Protein AF-A0A914X0W1-F1 (afdb_monomer_lite)

Sequence (174 aa):
MASFIEMELPDVQAGFRKGRGTRDQIANLRWIMEKTREFQKDAYMYFIDYNKAFDCIEHDKLWKLMSALEEDVRTDELAIDIVVLIVLFSSDRPNVPLEIDGATITKHSEFYSNLLLRYLQSVHGCEAERKFSSVTGALGLLRQVSQSSVTLFMGTVNPAEAEELPREFFKTAE

pLDDT: mean 76.34, std 12.02, range [43.88, 96.0]

Organism: NCBI:txid2011161

Structure (mmCIF, N/CA/C/O backbone):
data_AF-A0A914X0W1-F1
#
_entry.id   AF-A0A914X0W1-F1
#
loop_
_atom_site.group_PDB
_atom_site.id
_atom_site.type_symbol
_atom_site.label_atom_id
_atom_site.label_alt_id
_atom_site.label_comp_id
_atom_site.label_asym_id
_atom_site.label_entity_id
_atom_site.label_seq_id
_atom_site.pdbx_PDB_ins_code
_atom_site.Cartn_x
_atom_site.Cartn_y
_atom_site.Cartn_z
_atom_site.occupancy
_atom_site.B_iso_or_equiv
_atom_site.auth_seq_id
_atom_site.auth_comp_id
_atom_site.auth_asym_id
_atom_site.auth_atom_id
_atom_site.pdbx_PDB_model_num
ATOM 1 N N . MET A 1 1 ? -24.296 -1.508 -15.503 1.00 43.88 1 MET A N 1
ATOM 2 C CA . MET A 1 1 ? -23.444 -0.869 -14.482 1.00 43.88 1 MET A CA 1
ATOM 3 C C . MET A 1 1 ? -22.044 -1.409 -14.677 1.00 43.88 1 MET A C 1
ATOM 5 O O . MET A 1 1 ? -21.919 -2.623 -14.793 1.00 43.88 1 MET A O 1
ATOM 9 N N . ALA A 1 2 ? -21.044 -0.540 -14.816 1.00 55.16 2 ALA A N 1
ATOM 10 C CA . ALA A 1 2 ? -19.648 -0.969 -14.839 1.00 55.16 2 ALA A CA 1
ATOM 11 C C . ALA A 1 2 ? -19.317 -1.598 -13.476 1.00 55.16 2 ALA A C 1
ATOM 13 O O . ALA A 1 2 ? -19.747 -1.082 -12.444 1.00 55.16 2 ALA A O 1
ATOM 14 N N . SER A 1 3 ? -18.638 -2.744 -13.463 1.00 65.38 3 SER A N 1
ATOM 15 C CA . SER A 1 3 ? -18.145 -3.332 -12.214 1.00 65.38 3 SER A CA 1
ATOM 16 C C . SER A 1 3 ? -17.094 -2.412 -11.592 1.00 65.38 3 SER A C 1
ATOM 18 O O . SER A 1 3 ? -16.380 -1.752 -12.338 1.00 65.38 3 SER A O 1
ATOM 20 N N . PHE A 1 4 ? -16.937 -2.431 -10.265 1.00 65.19 4 PHE A N 1
ATOM 21 C CA . PHE A 1 4 ? -15.867 -1.717 -9.546 1.00 65.19 4 PHE A CA 1
ATOM 22 C C . PHE A 1 4 ? -14.493 -1.852 -10.232 1.00 65.19 4 PHE A C 1
ATOM 24 O O . PHE A 1 4 ? -13.811 -0.867 -10.478 1.00 65.19 4 PHE A O 1
ATOM 31 N N . ILE A 1 5 ? -14.174 -3.064 -10.696 1.00 56.12 5 ILE A N 1
ATOM 32 C CA . ILE A 1 5 ? -12.944 -3.382 -11.436 1.00 56.12 5 ILE A CA 1
ATOM 33 C C . ILE A 1 5 ? -12.765 -2.529 -12.710 1.00 56.12 5 ILE A C 1
ATOM 35 O O . ILE A 1 5 ? -11.647 -2.166 -13.046 1.00 56.12 5 ILE A O 1
ATOM 39 N N . GLU A 1 6 ? -13.833 -2.175 -13.432 1.00 66.94 6 GLU A N 1
ATOM 40 C CA . GLU A 1 6 ? -13.711 -1.343 -14.641 1.00 66.94 6 GLU A CA 1
ATOM 41 C C . GLU A 1 6 ? -13.461 0.140 -14.333 1.00 66.94 6 GLU A C 1
ATOM 43 O O . GLU A 1 6 ? -12.932 0.831 -15.202 1.00 66.94 6 GLU A O 1
ATOM 48 N N . MET A 1 7 ? -13.815 0.617 -13.133 1.00 72.88 7 MET A N 1
ATOM 49 C CA . MET A 1 7 ? -13.546 1.997 -12.704 1.00 72.88 7 MET A CA 1
ATOM 50 C C . MET A 1 7 ? -12.082 2.183 -12.290 1.00 72.88 7 MET A C 1
ATOM 52 O O . MET A 1 7 ? -11.491 3.206 -12.616 1.00 72.88 7 MET A O 1
ATOM 56 N N . GLU A 1 8 ? -11.493 1.167 -11.655 1.00 71.19 8 GLU A N 1
ATOM 57 C CA . GLU A 1 8 ? -10.110 1.205 -11.157 1.00 71.19 8 GLU A CA 1
ATOM 58 C C . GLU A 1 8 ? -9.055 0.875 -12.227 1.00 71.19 8 GLU A C 1
ATOM 60 O O . GLU A 1 8 ? -7.898 1.282 -12.128 1.00 71.19 8 GLU A O 1
ATOM 65 N N . LEU A 1 9 ? -9.414 0.122 -13.274 1.00 68.81 9 LEU A N 1
ATOM 66 C CA . LEU A 1 9 ? -8.463 -0.239 -14.329 1.00 68.81 9 LEU A CA 1
ATOM 67 C C . LEU A 1 9 ? -8.090 0.993 -15.170 1.00 68.81 9 LEU A C 1
ATOM 69 O O . LEU A 1 9 ? -8.991 1.600 -15.741 1.00 68.81 9 LEU A O 1
ATOM 73 N N . PRO A 1 10 ? -6.801 1.318 -15.380 1.00 72.56 10 PRO A N 1
ATOM 74 C CA . PRO A 1 10 ? -6.396 2.412 -16.262 1.00 72.56 10 PRO A CA 1
ATOM 75 C C . PRO A 1 10 ? -6.875 2.218 -17.708 1.00 72.56 10 PRO A C 1
ATOM 77 O O . PRO A 1 10 ? -6.913 1.097 -18.221 1.00 72.56 10 PRO A O 1
ATOM 80 N N . ASP A 1 11 ? -7.170 3.310 -18.420 1.00 74.75 11 ASP A N 1
ATOM 81 C CA . ASP A 1 11 ? -7.662 3.250 -19.809 1.00 74.75 11 ASP A CA 1
ATOM 82 C C . ASP A 1 11 ? -6.699 2.549 -20.779 1.00 74.75 11 ASP A C 1
ATOM 84 O O . ASP A 1 11 ? -7.131 1.965 -21.778 1.00 74.75 11 ASP A O 1
ATOM 88 N N . VAL A 1 12 ? -5.403 2.568 -20.466 1.00 75.25 12 VAL A N 1
ATOM 89 C CA . VAL A 1 12 ? -4.338 1.916 -21.240 1.00 75.25 12 VAL A CA 1
ATOM 90 C C . VAL A 1 12 ? -4.360 0.381 -21.134 1.00 75.25 12 VAL A C 1
ATOM 92 O O . VAL A 1 12 ? -3.771 -0.306 -21.974 1.00 75.25 12 VAL A O 1
ATOM 95 N N . GLN A 1 13 ? -5.073 -0.183 -20.153 1.00 74.00 13 GLN A N 1
ATOM 96 C CA . GLN A 1 13 ? -5.123 -1.621 -19.890 1.00 74.00 13 GLN A CA 1
ATOM 97 C C . GLN A 1 13 ? -6.190 -2.310 -20.750 1.00 74.00 13 GLN A C 1
ATOM 99 O O . GLN A 1 13 ? -7.370 -2.383 -20.405 1.00 74.00 13 GLN A O 1
ATOM 104 N N . ALA A 1 14 ? -5.773 -2.840 -21.902 1.00 73.06 14 ALA A N 1
ATOM 105 C CA . ALA A 1 14 ? -6.693 -3.448 -22.863 1.00 73.06 14 ALA A CA 1
ATOM 106 C C . ALA A 1 1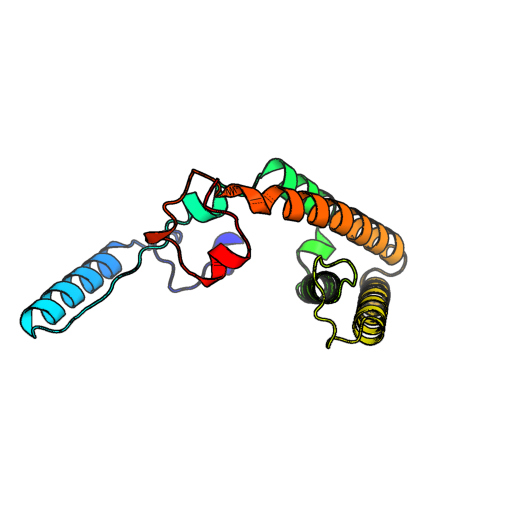4 ? -7.078 -4.900 -22.528 1.00 73.06 14 ALA A C 1
ATOM 108 O O . ALA A 1 14 ? -8.173 -5.319 -22.877 1.00 73.06 14 ALA A O 1
ATOM 109 N N . GLY A 1 15 ? -6.210 -5.667 -21.857 1.00 72.75 15 GLY A N 1
ATOM 110 C CA . GLY A 1 15 ? -6.407 -7.110 -21.641 1.00 72.75 15 GLY A CA 1
ATOM 111 C C . GLY A 1 15 ? -7.457 -7.493 -20.591 1.00 72.75 15 GLY A C 1
ATOM 112 O O . GLY A 1 15 ? -7.923 -8.627 -20.590 1.00 72.75 15 GLY A O 1
ATOM 113 N N . PHE A 1 16 ? -7.847 -6.558 -19.722 1.00 70.12 16 PHE A N 1
ATOM 114 C CA . PHE A 1 16 ? -8.755 -6.806 -18.592 1.00 70.12 16 PHE A CA 1
ATOM 115 C C . PHE A 1 16 ? -10.084 -6.046 -18.698 1.00 70.12 16 PHE A C 1
ATOM 117 O O . PHE A 1 16 ? -10.901 -6.099 -17.784 1.00 70.12 16 PHE A O 1
ATOM 124 N N . ARG A 1 17 ? -10.318 -5.342 -19.813 1.00 71.88 17 ARG A N 1
ATOM 125 C CA . ARG A 1 17 ? -11.554 -4.591 -20.067 1.00 71.88 17 ARG A CA 1
ATOM 126 C C . ARG A 1 17 ? -12.408 -5.301 -21.105 1.00 71.88 17 ARG A C 1
ATOM 128 O O . ARG A 1 17 ? -11.909 -5.744 -22.142 1.00 71.88 17 ARG A O 1
ATOM 135 N N . LYS A 1 18 ? -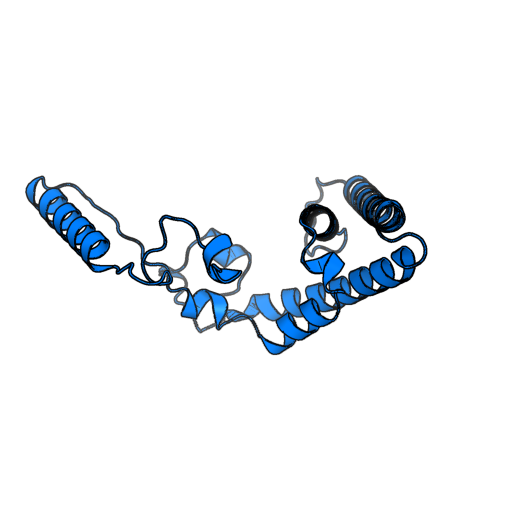13.715 -5.388 -20.856 1.00 73.94 18 LYS A N 1
ATOM 136 C CA . LYS A 1 18 ? -14.621 -6.113 -21.751 1.00 73.94 18 LYS A CA 1
ATOM 137 C C . LYS A 1 18 ? -14.641 -5.456 -23.135 1.00 73.94 18 LYS A C 1
ATOM 139 O O . LYS A 1 18 ? -14.838 -4.253 -23.267 1.00 73.94 18 LYS A O 1
ATOM 144 N N . GLY A 1 19 ? -14.443 -6.259 -24.181 1.00 79.56 19 GLY A N 1
ATOM 145 C CA . GLY A 1 19 ? -14.439 -5.779 -25.568 1.00 79.56 19 GLY A CA 1
ATOM 146 C C . GLY A 1 19 ? -13.162 -5.048 -25.997 1.00 79.56 19 GLY A C 1
ATOM 147 O O . GLY A 1 19 ? -13.093 -4.600 -27.139 1.00 79.56 19 GLY A O 1
ATOM 148 N N . ARG A 1 20 ? -12.144 -4.955 -25.130 1.00 75.31 20 ARG A N 1
ATOM 149 C CA . ARG A 1 20 ? -10.791 -4.527 -25.502 1.00 75.31 20 ARG A CA 1
ATOM 150 C C . ARG A 1 20 ? -9.881 -5.752 -25.579 1.00 75.31 20 ARG A C 1
ATOM 152 O O . ARG A 1 20 ? -10.056 -6.723 -24.851 1.00 75.31 20 ARG A O 1
ATOM 159 N N . GLY A 1 21 ? -8.948 -5.734 -26.522 1.00 80.69 21 GLY A N 1
ATOM 160 C CA . GLY A 1 21 ? -7.984 -6.810 -26.726 1.00 80.69 21 GLY A CA 1
ATOM 161 C C . GLY A 1 21 ? -6.594 -6.243 -26.966 1.00 80.69 21 GLY A C 1
ATOM 162 O O . GLY A 1 21 ? -6.434 -5.073 -27.299 1.00 80.69 21 GLY A O 1
ATOM 163 N N . THR A 1 22 ? -5.573 -7.078 -26.825 1.00 84.31 22 THR A N 1
ATOM 164 C CA . THR A 1 22 ? -4.165 -6.664 -26.940 1.00 84.31 22 THR A CA 1
ATOM 165 C C . THR A 1 22 ? -3.628 -6.718 -28.373 1.00 84.31 22 THR A C 1
ATOM 167 O O . THR A 1 22 ? -2.459 -6.422 -28.599 1.00 84.31 22 THR A O 1
ATOM 170 N N . ARG A 1 23 ? -4.458 -7.078 -29.366 1.00 87.75 23 ARG A N 1
ATOM 171 C CA . ARG A 1 23 ? -4.027 -7.281 -30.765 1.00 87.75 23 ARG A CA 1
ATOM 172 C C . ARG A 1 23 ? -3.373 -6.035 -31.358 1.00 87.75 23 ARG A C 1
ATOM 174 O O . ARG A 1 23 ? -2.300 -6.153 -31.940 1.00 87.75 23 ARG A O 1
ATOM 181 N N . ASP A 1 24 ? -3.970 -4.865 -31.152 1.00 85.06 24 ASP A N 1
ATOM 182 C CA . ASP A 1 24 ? -3.443 -3.605 -31.687 1.00 85.06 24 ASP A CA 1
ATOM 183 C C . ASP A 1 24 ? -2.156 -3.183 -30.972 1.00 85.06 24 ASP A C 1
ATOM 185 O O . ASP A 1 24 ? -1.200 -2.741 -31.601 1.00 85.06 24 ASP A O 1
ATOM 189 N N . GLN A 1 25 ? -2.086 -3.399 -29.656 1.00 85.81 25 GLN A N 1
ATOM 190 C CA . GLN A 1 25 ? -0.883 -3.136 -28.863 1.00 85.81 25 GLN A CA 1
ATOM 191 C C . GLN A 1 25 ? 0.280 -4.031 -29.315 1.00 85.81 25 GLN A C 1
ATOM 193 O O . GLN A 1 25 ? 1.386 -3.536 -29.515 1.00 85.81 25 GLN A O 1
ATOM 198 N N . ILE A 1 26 ? 0.021 -5.321 -29.565 1.00 88.94 26 ILE A N 1
ATOM 199 C CA . ILE A 1 26 ? 1.002 -6.275 -30.107 1.00 88.94 26 ILE A CA 1
ATOM 200 C C . ILE A 1 26 ? 1.431 -5.881 -31.527 1.00 88.94 26 ILE A C 1
ATOM 202 O O . ILE A 1 26 ? 2.614 -5.976 -31.853 1.00 88.94 26 ILE A O 1
ATOM 206 N N . ALA A 1 27 ? 0.497 -5.442 -32.375 1.00 91.31 27 ALA A N 1
ATOM 207 C CA . ALA A 1 27 ? 0.807 -4.979 -33.726 1.00 91.31 27 ALA A CA 1
ATOM 208 C C . ALA A 1 27 ? 1.707 -3.733 -33.704 1.00 91.31 27 ALA A C 1
ATOM 210 O O . ALA A 1 27 ? 2.725 -3.705 -34.393 1.00 91.31 27 ALA A O 1
ATOM 211 N N . ASN A 1 28 ? 1.400 -2.760 -32.843 1.00 90.38 28 ASN A N 1
ATOM 212 C CA . ASN A 1 28 ? 2.236 -1.577 -32.640 1.00 90.38 28 ASN A CA 1
ATOM 213 C C . ASN A 1 28 ? 3.640 -1.951 -32.151 1.00 90.38 28 ASN A C 1
ATOM 215 O O . ASN A 1 28 ? 4.627 -1.424 -32.658 1.00 90.38 28 ASN A O 1
ATOM 219 N N . LEU A 1 29 ? 3.742 -2.894 -31.211 1.00 91.06 29 LEU A N 1
ATOM 220 C CA . LEU A 1 29 ? 5.022 -3.387 -30.701 1.00 91.06 29 LEU A CA 1
ATOM 221 C C . LEU A 1 29 ? 5.859 -4.015 -31.826 1.00 91.06 29 LEU A C 1
ATOM 223 O O . LEU A 1 29 ? 7.033 -3.682 -31.973 1.00 91.06 29 LEU A O 1
ATOM 227 N N . ARG A 1 30 ? 5.238 -4.840 -32.682 1.00 93.56 30 ARG A N 1
ATOM 228 C CA . ARG A 1 30 ? 5.887 -5.412 -33.875 1.00 93.56 30 ARG A CA 1
ATOM 229 C C . ARG A 1 30 ? 6.371 -4.335 -34.842 1.00 93.56 30 ARG A C 1
ATOM 231 O O . ARG A 1 30 ? 7.519 -4.396 -35.268 1.00 93.56 30 ARG A O 1
ATOM 238 N N . TRP A 1 31 ? 5.545 -3.335 -35.145 1.00 94.88 31 TRP A N 1
ATOM 239 C CA . TRP A 1 31 ? 5.947 -2.232 -36.023 1.00 94.88 31 TRP A CA 1
ATOM 240 C C . TRP A 1 31 ? 7.108 -1.423 -35.456 1.00 94.88 31 TRP A C 1
ATOM 242 O O . TRP A 1 31 ? 8.020 -1.065 -36.200 1.00 94.88 31 TRP A O 1
ATOM 252 N N . ILE A 1 32 ? 7.117 -1.169 -34.146 1.00 93.19 32 ILE A N 1
ATOM 253 C CA . ILE A 1 32 ? 8.239 -0.501 -33.481 1.00 93.19 32 ILE A CA 1
ATOM 254 C C . ILE A 1 32 ? 9.508 -1.349 -33.619 1.00 93.19 32 ILE A C 1
ATOM 256 O O . ILE A 1 32 ? 10.542 -0.809 -34.008 1.00 93.19 32 ILE A O 1
ATOM 260 N N . MET A 1 33 ? 9.447 -2.665 -33.381 1.00 91.75 33 MET A N 1
ATOM 261 C CA . MET A 1 33 ? 10.602 -3.562 -33.560 1.00 91.75 33 MET A CA 1
ATOM 262 C C . MET A 1 33 ? 11.134 -3.538 -34.995 1.00 91.75 33 MET A C 1
ATOM 264 O O . MET A 1 33 ? 12.340 -3.412 -35.210 1.00 91.75 33 MET A O 1
ATOM 268 N N . GLU A 1 34 ? 10.240 -3.633 -35.978 1.00 94.56 34 GLU A N 1
ATOM 269 C CA . GLU A 1 34 ? 10.593 -3.620 -37.398 1.00 94.56 34 GLU A CA 1
ATOM 270 C C . GLU A 1 34 ? 11.243 -2.299 -37.803 1.00 94.56 34 GLU A C 1
ATOM 272 O O . GLU A 1 34 ? 12.316 -2.308 -38.406 1.00 94.56 34 GLU A 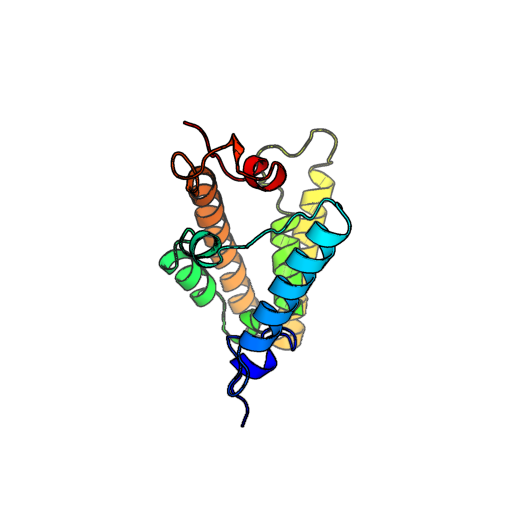O 1
ATOM 277 N N . LYS A 1 35 ? 10.656 -1.165 -37.405 1.00 95.44 35 LYS A N 1
ATOM 278 C CA . LYS A 1 35 ? 11.209 0.160 -37.703 1.00 95.44 35 LYS A CA 1
ATOM 279 C C . LYS A 1 35 ? 12.541 0.391 -37.007 1.00 95.44 35 LYS A C 1
ATOM 281 O O . LYS A 1 35 ? 13.469 0.915 -37.612 1.00 95.44 35 LYS A O 1
ATOM 286 N N . THR A 1 36 ? 12.671 -0.036 -35.759 1.00 94.88 36 THR A N 1
ATOM 287 C CA . THR A 1 36 ? 13.922 0.127 -35.011 1.00 94.88 36 THR A CA 1
ATOM 288 C C . THR A 1 36 ? 15.051 -0.671 -35.670 1.00 94.88 36 THR A C 1
ATOM 290 O O . THR A 1 36 ? 16.148 -0.146 -35.867 1.00 94.88 36 THR A O 1
ATOM 293 N N . ARG A 1 37 ? 14.749 -1.891 -36.131 1.00 93.00 37 ARG A N 1
ATOM 294 C CA . ARG A 1 37 ? 15.673 -2.716 -36.914 1.00 93.00 37 ARG A CA 1
ATOM 295 C C . ARG A 1 37 ? 16.012 -2.096 -38.273 1.00 93.00 37 ARG A C 1
ATOM 297 O O . ARG A 1 37 ? 17.174 -2.128 -38.667 1.00 93.00 37 ARG A O 1
ATOM 304 N N . GLU A 1 38 ? 15.027 -1.540 -38.977 1.00 96.00 38 GLU A N 1
ATOM 305 C CA . GLU A 1 38 ? 15.202 -0.887 -40.285 1.00 96.00 38 GLU A CA 1
ATOM 306 C C . GLU A 1 38 ? 16.172 0.298 -40.208 1.00 96.00 38 GLU A C 1
ATOM 308 O O . GLU A 1 38 ? 17.047 0.437 -41.058 1.00 96.00 38 GLU A O 1
ATOM 313 N N . PHE A 1 39 ? 16.065 1.112 -39.157 1.00 95.69 39 PHE A N 1
ATOM 314 C CA . PHE A 1 39 ? 16.927 2.278 -38.951 1.00 95.69 39 PHE A CA 1
ATOM 315 C C . PHE A 1 39 ? 18.200 1.978 -38.147 1.00 95.69 39 PHE A C 1
ATOM 317 O O . PHE A 1 39 ? 18.893 2.918 -37.760 1.00 95.69 39 PHE A O 1
ATOM 324 N N . GLN A 1 40 ? 18.498 0.698 -37.884 1.00 92.88 40 GLN A N 1
ATOM 325 C CA . GLN A 1 40 ? 19.628 0.249 -37.061 1.00 92.88 40 GLN A CA 1
ATOM 326 C C . GLN A 1 40 ? 19.766 1.028 -35.746 1.00 92.88 40 GLN A C 1
ATOM 328 O O . GLN A 1 40 ? 20.859 1.448 -35.365 1.00 92.88 40 GLN A O 1
ATOM 333 N N . LYS A 1 41 ? 18.642 1.257 -35.066 1.00 92.56 41 LYS A N 1
ATOM 334 C CA . LYS A 1 41 ? 18.647 1.830 -33.722 1.00 92.56 41 LYS A CA 1
ATOM 335 C C . LYS A 1 41 ? 18.557 0.719 -32.690 1.00 92.56 41 LYS A C 1
ATOM 337 O O . LYS A 1 41 ? 17.943 -0.318 -32.932 1.00 92.56 41 LYS A O 1
ATOM 342 N N . ASP A 1 42 ? 19.132 0.969 -31.526 1.00 89.62 42 ASP A N 1
ATOM 343 C CA . ASP A 1 42 ? 18.964 0.082 -30.387 1.00 89.62 42 ASP A CA 1
ATOM 344 C C . ASP A 1 42 ? 17.591 0.339 -29.755 1.00 89.62 42 ASP A C 1
ATOM 346 O O . ASP A 1 42 ? 17.224 1.483 -29.471 1.00 89.62 42 ASP A O 1
ATOM 350 N N . ALA A 1 43 ? 16.817 -0.727 -29.550 1.00 84.44 43 ALA A N 1
ATOM 351 C CA . ALA A 1 43 ? 15.593 -0.705 -28.757 1.00 84.44 43 ALA A CA 1
ATOM 352 C C . ALA A 1 43 ? 15.691 -1.739 -27.643 1.00 84.44 43 ALA A C 1
ATOM 354 O O . ALA A 1 43 ? 16.072 -2.886 -27.875 1.00 84.44 43 ALA A O 1
ATOM 355 N N . TYR A 1 44 ? 15.264 -1.330 -26.454 1.00 86.06 44 TYR A N 1
ATOM 356 C CA . TYR A 1 44 ? 15.148 -2.183 -25.283 1.00 86.06 44 TYR A CA 1
ATOM 357 C C . TYR A 1 44 ? 13.666 -2.336 -24.949 1.00 86.06 44 TYR A C 1
ATOM 359 O O . TYR A 1 44 ? 12.923 -1.355 -24.916 1.00 86.06 44 TYR A O 1
ATOM 367 N N . MET A 1 45 ? 13.226 -3.574 -24.742 1.00 82.69 45 MET A N 1
ATOM 368 C CA . MET A 1 45 ? 11.856 -3.901 -24.357 1.00 82.69 45 MET A CA 1
ATOM 369 C C . MET A 1 45 ? 11.898 -4.676 -23.049 1.00 82.69 45 MET A C 1
ATOM 371 O O . MET A 1 45 ? 12.608 -5.674 -22.954 1.00 82.69 45 MET A O 1
ATOM 375 N N . TYR A 1 46 ? 11.132 -4.221 -22.062 1.00 76.50 46 TYR A N 1
ATOM 376 C CA . TYR A 1 46 ? 11.009 -4.881 -20.769 1.00 76.50 46 TYR A CA 1
ATOM 377 C C . TYR A 1 46 ? 9.579 -5.383 -20.587 1.00 76.50 46 TYR A C 1
ATOM 379 O O . TYR A 1 46 ? 8.620 -4.633 -20.780 1.00 76.50 46 TYR A O 1
ATOM 387 N N . PHE A 1 47 ? 9.442 -6.660 -20.241 1.00 76.38 47 PHE A N 1
ATOM 388 C CA . PHE A 1 47 ? 8.159 -7.288 -19.950 1.00 76.38 47 PHE A CA 1
ATOM 389 C C . PHE A 1 47 ? 8.088 -7.555 -18.450 1.00 76.38 47 PHE A C 1
ATOM 391 O O . PHE A 1 47 ? 8.912 -8.291 -17.915 1.00 76.38 47 PHE A O 1
ATOM 398 N N . ILE A 1 48 ? 7.100 -6.959 -17.783 1.00 70.06 48 ILE A N 1
ATOM 399 C CA . ILE A 1 48 ? 6.841 -7.198 -16.363 1.00 70.06 48 ILE A CA 1
ATOM 400 C C . ILE A 1 48 ? 5.916 -8.406 -16.258 1.00 70.06 48 ILE A C 1
ATOM 402 O O . ILE A 1 48 ? 4.757 -8.347 -16.671 1.00 70.06 48 ILE A O 1
ATOM 406 N N . ASP A 1 49 ? 6.430 -9.501 -15.708 1.00 68.75 49 ASP A N 1
ATOM 407 C CA . ASP A 1 49 ? 5.610 -10.649 -15.337 1.00 68.75 49 ASP A CA 1
ATOM 408 C C . ASP A 1 49 ? 4.981 -10.403 -13.961 1.00 68.75 49 ASP A C 1
ATOM 410 O O . ASP A 1 49 ? 5.607 -10.591 -12.915 1.00 68.75 49 ASP A O 1
ATOM 414 N N . TYR A 1 50 ? 3.726 -9.956 -13.972 1.00 57.38 50 TYR A N 1
ATOM 415 C CA . TYR A 1 50 ? 2.977 -9.701 -12.748 1.00 57.38 50 TYR A CA 1
ATOM 416 C C . TYR A 1 50 ? 2.686 -10.973 -11.943 1.00 57.38 50 TYR A C 1
ATOM 418 O O . TYR A 1 50 ? 2.575 -10.868 -10.724 1.00 57.38 50 TYR A O 1
ATOM 426 N N . ASN A 1 51 ? 2.628 -12.161 -12.563 1.00 57.06 51 ASN A N 1
ATOM 427 C CA . ASN A 1 51 ? 2.437 -13.402 -11.802 1.00 57.06 51 ASN A CA 1
ATOM 428 C C . ASN A 1 51 ? 3.641 -13.630 -10.882 1.00 57.06 51 ASN A C 1
ATOM 430 O O . ASN A 1 51 ? 3.471 -13.758 -9.677 1.00 57.06 51 ASN A O 1
ATOM 434 N N . LYS A 1 52 ? 4.874 -13.508 -11.390 1.00 58.00 52 LYS A N 1
ATOM 435 C CA . LYS A 1 52 ? 6.081 -13.567 -10.541 1.00 58.00 52 LYS A CA 1
ATOM 436 C C . LYS A 1 52 ? 6.144 -12.479 -9.465 1.00 58.00 52 LYS A C 1
ATOM 438 O O . LYS A 1 52 ? 6.696 -12.724 -8.399 1.00 58.00 52 LYS A O 1
ATOM 443 N N . ALA A 1 53 ? 5.628 -11.281 -9.734 1.00 45.56 53 ALA A N 1
ATOM 444 C CA . ALA A 1 53 ? 5.676 -10.178 -8.774 1.00 45.56 53 ALA A CA 1
ATOM 445 C C . ALA A 1 53 ? 4.670 -10.344 -7.619 1.00 45.56 53 ALA A C 1
ATOM 447 O O . ALA A 1 53 ? 4.961 -9.930 -6.496 1.00 45.56 53 ALA A O 1
ATOM 448 N N . PHE A 1 54 ? 3.506 -10.952 -7.879 1.00 47.66 54 PHE A N 1
ATOM 449 C CA . PHE A 1 54 ? 2.426 -11.085 -6.896 1.00 47.66 54 PHE A CA 1
ATOM 450 C C . PHE A 1 54 ? 2.290 -12.490 -6.288 1.00 47.66 54 PHE A C 1
ATOM 452 O O . PHE A 1 54 ? 1.902 -12.568 -5.125 1.00 47.66 54 PHE A O 1
ATOM 459 N N . ASP A 1 55 ? 2.680 -13.567 -6.983 1.00 58.19 55 ASP A N 1
ATOM 460 C CA . ASP A 1 55 ? 2.646 -14.954 -6.463 1.00 58.19 55 ASP A CA 1
ATOM 461 C C . ASP A 1 55 ? 3.612 -15.163 -5.287 1.00 58.19 55 ASP A C 1
ATOM 463 O O . ASP A 1 55 ? 3.478 -16.094 -4.493 1.00 58.19 55 ASP A O 1
ATOM 467 N N . CYS A 1 56 ? 4.606 -14.288 -5.163 1.00 53.78 56 CYS A N 1
ATOM 468 C CA . CYS A 1 56 ? 5.539 -14.296 -4.051 1.00 53.78 56 CYS A CA 1
ATOM 469 C C . CYS A 1 56 ? 4.933 -13.658 -2.781 1.00 53.78 56 CYS A C 1
ATOM 471 O O . CYS A 1 56 ? 5.423 -13.876 -1.674 1.00 53.78 56 CYS A O 1
ATOM 473 N N . ILE A 1 57 ? 3.844 -12.894 -2.885 1.00 55.59 57 ILE A N 1
ATOM 474 C CA . ILE A 1 57 ? 3.169 -12.363 -1.700 1.00 55.59 57 ILE A CA 1
ATOM 475 C C . ILE A 1 57 ? 2.285 -13.467 -1.122 1.00 55.59 57 ILE A C 1
ATOM 477 O O . ILE A 1 57 ? 1.351 -13.932 -1.765 1.00 55.59 57 ILE A O 1
ATOM 481 N N . GLU A 1 58 ? 2.548 -13.875 0.119 1.00 63.94 58 GLU A N 1
ATOM 482 C CA . GLU A 1 58 ? 1.738 -14.885 0.803 1.00 63.94 58 GLU A CA 1
ATOM 483 C C . GLU A 1 58 ? 0.309 -14.356 1.016 1.00 63.94 58 GLU A C 1
ATOM 485 O O . GLU A 1 58 ? 0.023 -13.628 1.975 1.00 63.94 58 GLU A O 1
ATOM 490 N N . HIS A 1 59 ? -0.587 -14.699 0.087 1.00 63.91 59 HIS A N 1
ATOM 491 C CA . HIS A 1 59 ? -1.934 -14.141 0.007 1.00 63.91 59 HIS A CA 1
ATOM 492 C C . HIS A 1 59 ? -2.719 -14.326 1.302 1.00 63.91 59 HIS A C 1
ATOM 494 O O . HIS A 1 59 ? -3.414 -13.406 1.707 1.00 63.91 59 HIS A O 1
ATOM 500 N N . ASP A 1 60 ? -2.563 -15.443 2.010 1.00 65.38 60 ASP A N 1
ATOM 501 C CA . ASP A 1 60 ? -3.238 -15.666 3.294 1.00 65.38 60 ASP A CA 1
ATOM 502 C C . ASP A 1 60 ? -2.816 -14.655 4.363 1.00 65.38 60 ASP A C 1
ATOM 504 O O . ASP A 1 60 ? -3.630 -14.230 5.186 1.00 65.38 60 ASP A O 1
ATOM 508 N N . LYS A 1 61 ? -1.548 -14.236 4.355 1.00 64.56 61 LYS A N 1
ATOM 509 C CA . LYS A 1 61 ? -1.048 -13.211 5.272 1.00 64.56 61 LYS A CA 1
ATOM 510 C C . LYS A 1 61 ? -1.521 -11.819 4.858 1.00 64.56 61 LYS A C 1
ATOM 512 O O . LYS A 1 61 ? -1.925 -11.043 5.723 1.00 64.56 61 LYS A O 1
ATOM 517 N N . LEU A 1 62 ? -1.535 -11.527 3.558 1.00 63.94 62 LEU A N 1
ATOM 518 C CA . LEU A 1 62 ? -2.067 -10.269 3.031 1.00 63.94 62 LEU A CA 1
ATOM 519 C C . LEU A 1 62 ? -3.577 -10.144 3.279 1.00 63.94 62 LEU A C 1
ATOM 521 O O . LEU A 1 62 ? -4.044 -9.104 3.728 1.00 63.94 62 LEU A O 1
ATOM 525 N N . TRP A 1 63 ? -4.344 -11.210 3.057 1.00 66.38 63 TRP A N 1
ATOM 526 C CA . TRP A 1 63 ? -5.778 -11.256 3.328 1.00 66.38 63 TRP A CA 1
ATOM 527 C C . TRP A 1 63 ? -6.075 -11.148 4.815 1.00 66.38 63 TRP A C 1
ATOM 529 O O . TRP A 1 63 ? -6.994 -10.419 5.170 1.00 66.38 63 TRP A O 1
ATOM 539 N N . LYS A 1 64 ? -5.281 -11.780 5.691 1.00 68.31 64 LYS A N 1
ATOM 540 C CA . LYS A 1 64 ? -5.381 -11.560 7.144 1.00 68.31 64 LYS A CA 1
ATOM 541 C C . LYS A 1 64 ? -5.158 -10.096 7.501 1.00 68.31 64 LYS A C 1
ATOM 543 O O . LYS A 1 64 ? -5.963 -9.536 8.238 1.00 68.31 64 LYS A O 1
ATOM 548 N N . LEU A 1 65 ? -4.129 -9.468 6.938 1.00 68.12 65 LEU A N 1
ATOM 549 C CA . LEU A 1 65 ? -3.852 -8.049 7.141 1.00 68.12 65 LEU A CA 1
ATOM 550 C C . LEU A 1 65 ? -4.998 -7.162 6.654 1.00 68.12 65 LEU A C 1
ATOM 552 O O . LEU A 1 65 ? -5.472 -6.313 7.401 1.00 68.12 65 LEU A O 1
ATOM 556 N N . MET A 1 66 ? -5.479 -7.388 5.433 1.00 66.50 66 MET A N 1
ATOM 557 C CA . MET A 1 66 ? -6.595 -6.622 4.896 1.00 66.50 66 MET A CA 1
ATOM 558 C C . MET A 1 66 ? -7.842 -6.852 5.745 1.00 66.50 66 MET A C 1
ATOM 560 O O . MET A 1 6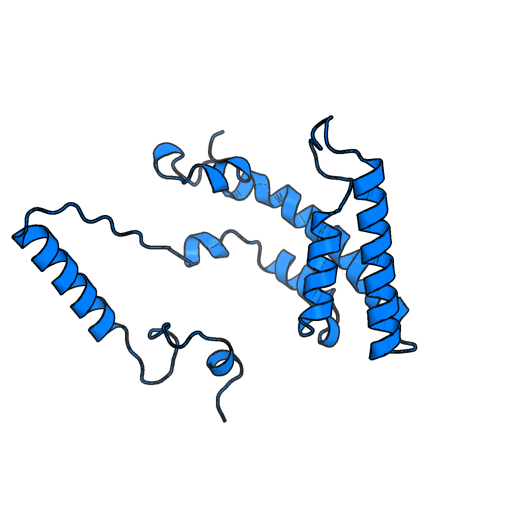6 ? -8.446 -5.881 6.168 1.00 66.50 66 MET A O 1
ATOM 564 N N . SER A 1 67 ? -8.177 -8.096 6.093 1.00 70.19 67 SER A N 1
ATOM 565 C CA . SER A 1 67 ? -9.328 -8.433 6.943 1.00 70.19 67 SER A CA 1
ATOM 566 C C . SER A 1 67 ? -9.252 -7.860 8.360 1.00 70.19 67 SER A C 1
ATOM 568 O O . SER A 1 67 ? -10.291 -7.672 8.986 1.00 70.19 67 SER A O 1
ATOM 570 N N . ALA A 1 68 ? -8.046 -7.574 8.861 1.00 72.25 68 ALA A N 1
ATOM 571 C CA . ALA A 1 68 ? -7.853 -6.922 10.150 1.00 72.25 68 ALA A CA 1
ATOM 572 C C . ALA A 1 68 ? -8.199 -5.428 10.102 1.00 72.25 68 ALA A C 1
ATOM 574 O O . ALA A 1 68 ? -8.510 -4.861 11.147 1.00 72.25 68 ALA A O 1
ATOM 575 N N . LEU A 1 69 ? -8.168 -4.809 8.916 1.00 77.88 69 LEU A N 1
ATOM 576 C CA . LEU A 1 69 ? -8.657 -3.455 8.672 1.00 77.88 69 LEU A CA 1
ATOM 577 C C . LEU A 1 69 ? -10.159 -3.493 8.378 1.00 77.88 69 LEU A C 1
ATOM 579 O O . LEU A 1 69 ? -10.613 -4.266 7.525 1.00 77.88 69 LEU A O 1
ATOM 583 N N . GLU A 1 70 ? -10.921 -2.631 9.050 1.00 80.94 70 GLU A N 1
ATOM 584 C CA . GLU A 1 70 ? -12.341 -2.455 8.737 1.00 80.94 70 GLU A CA 1
ATOM 585 C C . GLU A 1 70 ? -12.512 -1.907 7.303 1.00 80.94 70 GLU A C 1
ATOM 587 O O . GLU A 1 70 ? -11.659 -1.178 6.794 1.00 80.94 70 GLU A O 1
ATOM 592 N N . GLU A 1 71 ? -13.567 -2.351 6.610 1.00 81.25 71 GLU A N 1
ATOM 593 C CA . GLU A 1 71 ? -13.747 -2.145 5.161 1.00 81.25 71 GLU A CA 1
ATOM 594 C C . GLU A 1 71 ? -13.755 -0.665 4.777 1.00 81.25 71 GLU A C 1
ATOM 596 O O . GLU A 1 71 ? -13.103 -0.278 3.813 1.00 81.25 71 GLU A O 1
ATOM 601 N N . ASP A 1 72 ? -14.407 0.160 5.590 1.00 82.31 72 ASP A N 1
ATOM 602 C CA . ASP A 1 72 ? -14.490 1.603 5.405 1.00 82.31 72 ASP A CA 1
ATOM 603 C C . ASP A 1 72 ? -13.131 2.301 5.535 1.00 82.31 72 ASP A C 1
ATOM 605 O O . ASP A 1 72 ? -12.827 3.182 4.737 1.00 82.31 72 ASP A O 1
ATOM 609 N N . VAL A 1 73 ? -12.273 1.853 6.457 1.00 82.75 73 VAL A N 1
ATOM 610 C CA . VAL A 1 73 ? -10.894 2.360 6.587 1.00 82.75 73 VAL A CA 1
ATOM 611 C C . VAL A 1 73 ? -10.024 1.915 5.407 1.00 82.75 73 VAL A C 1
ATOM 613 O O . VAL A 1 73 ? -9.130 2.642 4.985 1.00 82.75 73 VAL A O 1
ATOM 616 N N . ARG A 1 74 ? -10.268 0.719 4.856 1.00 81.94 74 ARG A N 1
ATOM 617 C CA . ARG A 1 74 ? -9.481 0.165 3.739 1.00 81.94 74 ARG A CA 1
ATOM 618 C C . ARG A 1 74 ? -9.796 0.823 2.396 1.00 81.94 74 ARG A C 1
ATOM 620 O O . ARG A 1 74 ? -8.973 0.754 1.492 1.00 81.94 74 ARG A O 1
ATOM 627 N N . THR A 1 75 ? -10.983 1.398 2.241 1.00 82.44 75 THR A N 1
ATOM 628 C CA . THR A 1 75 ? -11.393 2.099 1.014 1.00 82.44 75 THR A CA 1
ATOM 629 C C . THR A 1 75 ? -11.139 3.602 1.064 1.00 82.44 75 THR A C 1
ATOM 631 O O . THR A 1 75 ? -11.331 4.286 0.065 1.00 82.44 75 THR A O 1
ATOM 634 N N . ASP A 1 76 ? -10.745 4.122 2.222 1.00 85.88 76 ASP A N 1
ATOM 635 C CA . ASP A 1 76 ? -10.505 5.542 2.432 1.00 85.88 76 ASP A CA 1
ATOM 636 C C . ASP A 1 76 ? -9.059 5.901 2.062 1.00 85.88 76 ASP A C 1
ATOM 638 O O . ASP A 1 76 ? -8.113 5.556 2.773 1.00 85.88 76 ASP A O 1
ATOM 642 N N . GLU A 1 77 ? -8.890 6.596 0.935 1.00 85.00 77 GLU A N 1
ATOM 643 C CA . GLU A 1 77 ? -7.580 7.012 0.419 1.00 85.00 77 GLU A CA 1
ATOM 644 C C . GLU A 1 77 ? -6.779 7.827 1.443 1.00 85.00 77 GLU A C 1
ATOM 646 O O . GLU A 1 77 ? -5.586 7.587 1.622 1.00 85.00 77 GLU A O 1
ATOM 651 N N . LEU A 1 78 ? -7.428 8.739 2.177 1.00 86.06 78 LEU A N 1
ATOM 652 C CA . LEU A 1 78 ? -6.749 9.577 3.167 1.00 86.06 78 LEU A CA 1
ATOM 653 C C . LEU A 1 78 ? -6.322 8.754 4.381 1.00 86.06 78 LEU A C 1
ATOM 655 O O . LEU A 1 78 ? -5.225 8.954 4.910 1.00 86.06 78 LEU A O 1
ATOM 659 N N . ALA A 1 79 ? -7.164 7.817 4.824 1.00 85.38 79 ALA A N 1
ATOM 660 C CA . ALA A 1 79 ? -6.795 6.903 5.898 1.00 85.38 79 ALA A CA 1
ATOM 661 C C . ALA A 1 79 ? -5.608 6.019 5.488 1.00 85.38 79 ALA A C 1
ATOM 663 O O . ALA A 1 79 ? -4.667 5.864 6.271 1.00 85.38 79 ALA A O 1
ATOM 664 N N . ILE A 1 80 ? -5.614 5.493 4.258 1.00 85.56 80 ILE A N 1
ATOM 665 C CA . ILE A 1 80 ? -4.511 4.698 3.705 1.00 85.56 80 ILE A CA 1
ATOM 666 C C . ILE A 1 80 ? -3.229 5.529 3.638 1.00 85.56 80 ILE A C 1
ATOM 668 O O . ILE A 1 80 ? -2.196 5.071 4.127 1.00 85.56 80 ILE A O 1
ATOM 672 N N . ASP A 1 81 ? -3.286 6.753 3.114 1.00 82.88 81 ASP A N 1
ATOM 673 C CA . ASP A 1 81 ? -2.124 7.640 3.011 1.00 82.88 81 ASP A CA 1
ATOM 674 C C . ASP A 1 81 ? -1.509 7.924 4.385 1.00 82.88 81 ASP A C 1
ATOM 676 O O . ASP A 1 81 ? -0.293 7.811 4.571 1.00 82.88 81 ASP A O 1
ATOM 680 N N . ILE A 1 82 ? -2.337 8.227 5.390 1.00 85.75 82 ILE A N 1
ATOM 681 C CA . ILE A 1 82 ? -1.853 8.454 6.756 1.00 85.75 82 ILE A CA 1
ATOM 682 C C . ILE A 1 82 ? -1.237 7.168 7.332 1.00 85.75 82 ILE A C 1
ATOM 684 O O . ILE A 1 82 ? -0.183 7.231 7.968 1.00 85.75 82 ILE A O 1
ATOM 688 N N . VAL A 1 83 ? -1.834 5.998 7.090 1.00 85.12 83 VAL A N 1
ATOM 689 C CA . VAL A 1 83 ? -1.278 4.702 7.519 1.00 85.12 83 VAL A CA 1
ATOM 690 C C . VAL A 1 83 ? 0.074 4.424 6.856 1.00 85.12 83 VAL A C 1
ATOM 692 O O . VAL A 1 83 ? 1.013 4.009 7.540 1.00 85.12 83 VAL A O 1
ATOM 695 N N . VAL A 1 84 ? 0.218 4.708 5.561 1.00 83.81 84 VAL A N 1
ATOM 696 C CA . VAL A 1 84 ? 1.494 4.588 4.839 1.00 83.81 84 VAL A CA 1
ATOM 697 C C . VAL A 1 84 ? 2.543 5.525 5.440 1.00 83.81 84 VAL A C 1
ATOM 699 O O . VAL A 1 84 ? 3.683 5.104 5.645 1.00 83.81 84 VAL A O 1
ATOM 702 N N . LEU A 1 85 ? 2.172 6.757 5.803 1.00 81.69 85 LEU A N 1
ATOM 703 C CA . LEU A 1 85 ? 3.072 7.693 6.485 1.00 81.69 85 LEU A CA 1
ATOM 704 C C . LEU A 1 85 ? 3.490 7.186 7.874 1.00 81.69 85 LEU A C 1
ATOM 706 O O . LEU A 1 85 ? 4.663 7.298 8.225 1.00 81.69 85 LEU A O 1
ATOM 710 N N . ILE A 1 86 ? 2.592 6.565 8.645 1.00 84.00 86 ILE A N 1
ATOM 711 C CA . ILE A 1 86 ? 2.941 5.937 9.935 1.00 84.00 86 ILE A CA 1
ATOM 712 C C . ILE A 1 86 ? 3.969 4.812 9.732 1.00 84.00 86 ILE A C 1
ATOM 714 O O . ILE A 1 86 ? 4.971 4.741 10.449 1.00 84.00 86 ILE A O 1
ATOM 718 N N . VAL A 1 87 ? 3.766 3.956 8.727 1.00 81.31 87 VAL A N 1
ATOM 719 C CA . VAL A 1 87 ? 4.713 2.878 8.388 1.00 81.31 87 VAL A CA 1
ATOM 720 C C . VAL A 1 87 ? 6.056 3.451 7.935 1.00 81.31 87 VAL A C 1
ATOM 722 O O . VAL A 1 87 ? 7.111 2.978 8.361 1.00 81.31 87 VAL A O 1
ATOM 725 N N . LEU A 1 88 ? 6.036 4.506 7.118 1.00 77.75 88 LEU A N 1
ATOM 726 C CA . LEU A 1 88 ? 7.240 5.180 6.645 1.00 77.75 88 LEU A CA 1
ATOM 727 C C . LEU A 1 88 ? 8.015 5.796 7.820 1.00 77.75 88 LEU A C 1
ATOM 729 O O . LEU A 1 88 ? 9.217 5.592 7.955 1.00 77.75 88 LEU A O 1
ATOM 733 N N . PHE A 1 89 ? 7.361 6.506 8.728 1.00 76.88 89 PHE A N 1
ATOM 734 C CA . PHE A 1 89 ? 8.038 7.154 9.854 1.00 76.88 89 PHE A CA 1
ATOM 735 C C . PHE A 1 89 ? 8.150 6.263 11.097 1.00 76.88 89 PHE A C 1
ATOM 737 O O . PHE A 1 89 ? 8.369 6.760 12.195 1.00 76.88 89 PHE A O 1
ATOM 744 N N . SER A 1 90 ? 8.068 4.942 10.945 1.00 73.00 90 SER A N 1
ATOM 745 C CA . SER A 1 90 ? 8.310 4.012 12.049 1.00 73.00 90 SER A CA 1
ATOM 746 C C . SER A 1 90 ? 9.788 4.026 12.466 1.00 73.00 90 SER A C 1
ATOM 748 O O . SER A 1 90 ? 10.680 3.818 11.644 1.00 73.00 90 SER A O 1
ATOM 750 N N . SER A 1 91 ? 10.055 4.249 13.755 1.00 63.53 91 SER A N 1
ATOM 751 C CA . SER A 1 91 ? 11.405 4.316 14.349 1.00 63.53 91 SER A CA 1
ATOM 752 C C . SER A 1 91 ? 12.129 2.966 14.412 1.00 63.53 91 SER A C 1
ATOM 754 O O . SER A 1 91 ? 13.339 2.909 14.594 1.00 63.53 91 SER A O 1
ATOM 756 N N . ASP A 1 92 ? 11.394 1.881 14.198 1.00 63.12 92 ASP A N 1
ATOM 757 C CA . ASP A 1 92 ? 11.828 0.496 14.361 1.00 63.12 92 ASP A CA 1
ATOM 758 C C . ASP A 1 92 ? 12.487 -0.116 13.106 1.00 63.12 92 ASP A C 1
ATOM 760 O O . ASP A 1 92 ? 12.556 -1.344 12.961 1.00 63.12 92 ASP A O 1
ATOM 764 N N . ARG A 1 93 ? 12.961 0.720 12.169 1.00 62.91 93 ARG A N 1
ATOM 765 C CA . ARG A 1 93 ? 13.652 0.231 10.968 1.00 62.91 93 ARG A CA 1
ATOM 766 C C . ARG A 1 93 ? 15.043 -0.307 11.334 1.00 62.91 93 ARG A C 1
ATOM 768 O O . ARG A 1 93 ? 15.810 0.401 11.988 1.00 62.91 93 ARG A O 1
ATOM 775 N N . PRO A 1 94 ? 15.418 -1.517 10.879 1.00 54.97 94 PRO A N 1
ATOM 776 C CA . PRO A 1 94 ? 16.796 -1.968 10.997 1.00 54.97 94 PRO A CA 1
ATOM 777 C C . PRO A 1 94 ? 17.657 -1.048 10.121 1.00 54.97 94 PRO A C 1
ATOM 779 O O . PRO A 1 94 ? 17.427 -0.962 8.919 1.00 54.97 94 PRO A O 1
ATOM 782 N N . ASN A 1 95 ? 18.621 -0.350 10.726 1.00 56.03 95 ASN A N 1
ATOM 783 C CA . ASN A 1 95 ? 19.540 0.607 10.087 1.00 56.03 95 ASN A CA 1
ATOM 784 C C . ASN A 1 95 ? 18.954 1.992 9.758 1.00 56.03 95 ASN A C 1
ATOM 786 O O . ASN A 1 95 ? 19.041 2.457 8.623 1.00 56.03 95 ASN A O 1
ATOM 790 N N . VAL A 1 96 ? 18.427 2.706 10.757 1.00 58.53 96 VAL A N 1
ATOM 791 C CA . VAL A 1 96 ? 18.310 4.170 10.642 1.00 58.53 96 VAL A CA 1
ATOM 792 C C . VAL A 1 96 ? 19.735 4.751 10.550 1.00 58.53 96 VAL A C 1
ATOM 794 O O . VAL A 1 96 ? 20.526 4.508 11.466 1.00 58.53 96 VAL A O 1
ATOM 797 N N . PRO A 1 97 ? 20.110 5.463 9.466 1.00 57.94 97 PRO A N 1
ATOM 798 C CA . PRO A 1 97 ? 21.427 6.088 9.357 1.00 57.94 97 PRO A CA 1
ATOM 799 C C . PRO A 1 97 ? 21.668 7.006 10.558 1.00 57.94 97 PRO A C 1
ATOM 801 O O . PRO A 1 97 ? 20.763 7.739 10.943 1.00 57.94 97 PRO A O 1
ATOM 804 N N . LEU A 1 98 ? 22.879 7.000 11.127 1.00 56.81 98 LEU A N 1
ATOM 805 C CA . LEU A 1 98 ? 23.256 7.822 12.294 1.00 56.81 98 LEU A CA 1
ATOM 806 C C . LEU A 1 98 ? 22.974 9.329 12.117 1.00 56.81 98 LEU A C 1
ATOM 808 O O . LEU A 1 98 ? 22.878 10.048 13.107 1.00 56.81 98 LEU A O 1
ATOM 812 N N . GLU A 1 99 ? 22.845 9.797 10.871 1.00 55.91 99 GLU A N 1
ATOM 813 C CA . GLU A 1 99 ? 22.512 11.181 10.514 1.00 55.91 99 GLU A CA 1
ATOM 814 C C . GLU A 1 99 ? 21.009 11.499 10.574 1.00 55.91 99 GLU A C 1
ATOM 816 O O . GLU A 1 99 ? 20.640 12.671 10.658 1.00 55.91 99 GLU A O 1
ATOM 821 N N . ILE A 1 100 ? 20.129 10.489 10.543 1.00 60.47 100 ILE A N 1
ATOM 822 C CA . ILE A 1 100 ? 18.695 10.708 10.722 1.00 60.47 100 ILE A CA 1
ATOM 823 C C . ILE A 1 100 ? 18.393 10.700 12.216 1.00 60.47 100 ILE A C 1
ATOM 825 O O . ILE A 1 100 ? 18.452 9.671 12.887 1.00 60.47 100 ILE A O 1
ATOM 829 N N . ASP A 1 101 ? 18.044 11.875 12.726 1.00 66.69 101 ASP A N 1
ATOM 830 C CA . ASP A 1 101 ? 17.693 12.081 14.121 1.00 66.69 101 ASP A CA 1
ATOM 831 C C . ASP A 1 101 ? 16.465 11.232 14.495 1.00 66.69 101 ASP A C 1
ATOM 833 O O . ASP A 1 101 ? 15.324 11.541 14.133 1.00 66.69 101 ASP A O 1
ATOM 837 N N . GLY A 1 102 ? 16.691 10.130 15.214 1.00 67.62 102 GLY A N 1
ATOM 838 C CA . GLY A 1 102 ? 15.635 9.218 15.662 1.00 67.62 102 GLY A CA 1
ATOM 839 C C . GLY A 1 102 ? 14.552 9.921 16.490 1.00 67.62 102 GLY A C 1
ATOM 840 O O . GLY A 1 102 ? 13.399 9.478 16.497 1.00 67.62 102 GLY A O 1
ATOM 841 N N . ALA A 1 103 ? 14.877 11.062 17.110 1.00 72.19 103 ALA A N 1
ATOM 842 C CA . ALA A 1 103 ? 13.901 11.918 17.779 1.00 72.19 103 ALA A CA 1
ATOM 843 C C . ALA A 1 103 ? 12.922 12.561 16.784 1.00 72.19 103 ALA A C 1
ATOM 845 O O . ALA A 1 103 ? 11.718 12.622 17.041 1.00 72.19 103 ALA A O 1
ATOM 846 N N . THR A 1 104 ? 13.411 12.980 15.615 1.00 75.75 104 THR A N 1
ATOM 847 C CA . THR A 1 104 ? 12.579 13.530 14.540 1.00 75.75 104 THR A CA 1
ATOM 848 C C . THR A 1 104 ? 11.656 12.458 13.962 1.00 75.75 104 THR A C 1
ATOM 850 O O . THR A 1 104 ? 10.465 12.724 13.802 1.00 75.75 104 THR A O 1
ATOM 853 N N . ILE A 1 105 ? 12.147 11.238 13.717 1.00 74.44 105 ILE A N 1
ATOM 854 C CA . ILE A 1 105 ? 11.308 10.119 13.246 1.00 74.44 105 ILE A CA 1
ATOM 855 C C . ILE A 1 105 ? 10.211 9.795 14.267 1.00 74.44 105 ILE A C 1
ATOM 857 O O . ILE A 1 105 ? 9.038 9.731 13.906 1.00 74.44 105 ILE A O 1
ATOM 861 N N . THR A 1 106 ? 10.573 9.659 15.544 1.00 76.38 106 THR A N 1
ATOM 862 C CA . THR A 1 106 ? 9.617 9.357 16.623 1.00 76.38 106 THR A CA 1
ATOM 863 C C . THR A 1 106 ? 8.531 10.429 16.711 1.00 76.38 106 THR A C 1
ATOM 865 O O . THR A 1 106 ? 7.345 10.111 16.749 1.00 76.38 106 THR A O 1
ATOM 868 N N . LYS A 1 107 ? 8.916 11.706 16.612 1.00 82.69 107 LYS A N 1
ATOM 869 C CA . LYS A 1 107 ? 7.976 12.832 16.598 1.00 82.69 107 LYS A CA 1
ATOM 870 C C . LYS A 1 107 ? 7.007 12.782 15.412 1.00 82.69 107 LYS A C 1
ATOM 872 O O . LYS A 1 107 ? 5.827 13.077 15.581 1.00 82.69 107 LYS A O 1
ATOM 877 N N . HIS A 1 108 ? 7.482 12.417 14.219 1.00 81.31 108 HIS A N 1
ATOM 878 C CA . HIS A 1 108 ? 6.619 12.268 13.042 1.00 81.31 108 HIS A CA 1
ATOM 879 C C . HIS A 1 108 ? 5.698 11.049 13.170 1.00 81.31 108 HIS A C 1
ATOM 881 O O . HIS A 1 108 ? 4.513 11.160 12.872 1.00 81.31 108 HIS A O 1
ATOM 887 N N . SER A 1 109 ? 6.200 9.923 13.684 1.00 81.44 109 SER A N 1
ATOM 888 C CA . SER A 1 109 ? 5.395 8.726 13.966 1.00 81.44 109 SER A CA 1
ATOM 889 C C . SER A 1 109 ? 4.227 9.028 14.907 1.00 81.44 109 SER A C 1
ATOM 891 O O . SER A 1 109 ? 3.070 8.715 14.611 1.00 81.44 109 SER A O 1
ATOM 893 N N . GLU A 1 110 ? 4.509 9.713 16.019 1.00 85.06 110 GLU A N 1
ATOM 894 C CA . GLU A 1 110 ? 3.493 10.145 16.979 1.00 85.06 110 GLU A CA 1
ATOM 895 C C . GLU A 1 110 ? 2.519 11.147 16.358 1.00 85.06 110 GLU A C 1
ATOM 897 O O . GLU A 1 110 ? 1.309 11.061 16.579 1.00 85.06 110 GLU A O 1
ATOM 902 N N . PHE A 1 111 ? 3.022 12.092 15.561 1.00 89.69 111 PHE A N 1
ATOM 903 C CA . PHE A 1 111 ? 2.184 13.068 14.876 1.00 89.69 111 PHE A CA 1
ATOM 904 C C . PHE A 1 111 ? 1.186 12.391 13.930 1.00 89.69 111 PHE A C 1
ATOM 906 O O . PHE A 1 111 ? -0.012 12.653 14.040 1.00 89.69 111 PHE A O 1
ATOM 913 N N . TYR A 1 112 ? 1.645 11.499 13.048 1.00 89.25 112 TYR A N 1
ATOM 914 C CA . TYR A 1 112 ? 0.770 10.815 12.092 1.00 89.25 112 TYR A CA 1
ATOM 915 C C . TYR A 1 112 ? -0.185 9.832 12.774 1.00 89.25 112 TYR A C 1
ATOM 917 O O . TYR A 1 112 ? -1.347 9.751 12.381 1.00 89.25 112 TYR A O 1
ATOM 925 N N . SER A 1 113 ? 0.243 9.168 13.850 1.00 88.62 113 SER A N 1
ATOM 926 C CA . SER A 1 113 ? -0.642 8.318 14.660 1.00 88.62 113 SER A CA 1
ATOM 927 C C . SER A 1 113 ? -1.782 9.128 15.286 1.00 88.62 113 SER A C 1
ATOM 929 O O . SER A 1 113 ? -2.948 8.742 15.211 1.00 88.62 113 SER A O 1
ATOM 931 N N . ASN A 1 114 ? -1.469 10.300 15.844 1.00 91.69 114 ASN A N 1
ATOM 932 C CA . ASN A 1 114 ? -2.481 11.209 16.381 1.00 91.69 114 ASN A CA 1
ATOM 933 C C . ASN A 1 114 ? -3.361 11.819 15.282 1.00 91.69 114 ASN A C 1
ATOM 935 O O . ASN A 1 114 ? -4.553 12.040 15.503 1.00 91.69 114 ASN A O 1
ATOM 939 N N . LEU A 1 115 ? -2.792 12.101 14.106 1.00 92.06 115 LEU A N 1
ATOM 940 C CA . LEU A 1 115 ? -3.537 12.596 12.951 1.00 92.06 115 LEU A CA 1
ATOM 941 C C . LEU A 1 115 ? -4.560 11.560 12.479 1.00 92.06 115 LEU A C 1
ATOM 943 O O . LEU A 1 115 ? -5.714 11.925 12.276 1.00 92.06 115 LEU A O 1
ATOM 947 N N . LEU A 1 116 ? -4.169 10.285 12.387 1.00 91.31 116 LEU A N 1
ATOM 948 C CA . LEU A 1 116 ? -5.075 9.191 12.041 1.00 91.31 116 LEU A CA 1
ATOM 949 C C . LEU A 1 116 ? -6.209 9.070 13.058 1.00 91.31 116 LEU A C 1
ATOM 951 O O . LEU A 1 116 ? -7.369 8.996 12.671 1.00 91.31 116 LEU A O 1
ATOM 955 N N . LEU A 1 117 ? -5.897 9.096 14.357 1.00 92.19 117 LEU A N 1
ATOM 956 C CA . LEU A 1 117 ? -6.923 9.012 15.395 1.00 92.19 117 LEU A CA 1
ATOM 957 C C . LEU A 1 117 ? -7.925 10.172 15.295 1.00 92.19 117 LEU A C 1
ATOM 959 O O . LEU A 1 117 ? -9.130 9.942 15.332 1.00 92.19 117 LEU A O 1
ATOM 963 N N . ARG A 1 118 ? -7.449 11.411 15.112 1.00 93.38 118 ARG A N 1
ATOM 964 C CA . ARG A 1 118 ? -8.322 12.588 14.945 1.00 93.38 118 ARG A CA 1
ATOM 965 C C . ARG A 1 118 ? -9.146 12.527 13.665 1.00 93.38 118 ARG A C 1
ATOM 967 O O . ARG A 1 118 ? -10.312 12.914 13.676 1.00 93.38 118 ARG A O 1
ATOM 974 N N . TYR A 1 119 ? -8.548 12.047 12.579 1.00 93.38 119 TYR A N 1
ATOM 975 C CA . TYR A 1 119 ? -9.239 11.835 11.315 1.00 93.38 119 TYR A CA 1
ATOM 976 C C . TYR A 1 119 ? -10.384 10.835 11.492 1.00 93.38 119 TYR A C 1
ATOM 978 O O . TYR A 1 119 ? -11.541 11.163 11.231 1.00 93.38 119 TYR A O 1
ATOM 986 N N . LEU A 1 120 ? -10.089 9.666 12.065 1.00 91.31 120 LEU A N 1
ATOM 987 C CA . LEU A 1 120 ? -11.094 8.645 12.341 1.00 91.31 120 LEU A CA 1
ATOM 988 C C . LEU A 1 120 ? -12.170 9.151 13.313 1.00 91.31 120 LEU A C 1
ATOM 990 O O . LEU A 1 120 ? -13.340 8.841 13.121 1.00 91.31 120 LEU A O 1
ATOM 994 N N . GLN A 1 121 ? -11.817 9.962 14.317 1.00 93.44 121 GLN A N 1
ATOM 995 C CA . GLN A 1 121 ? -12.786 10.607 15.218 1.00 93.44 121 GLN A CA 1
ATOM 996 C C . GLN A 1 121 ? -13.712 11.573 14.474 1.00 93.44 121 GLN A C 1
ATOM 998 O O . GLN A 1 121 ? -14.905 11.622 14.767 1.00 93.44 121 GLN A O 1
ATOM 1003 N N . SER A 1 122 ? -13.183 12.313 13.498 1.00 93.88 122 SER A N 1
ATOM 1004 C CA . SER A 1 122 ? -13.970 13.230 12.672 1.00 93.88 122 SER A CA 1
ATOM 1005 C C . SER A 1 122 ? -14.944 12.502 11.745 1.00 93.88 122 SER A C 1
ATOM 1007 O O . SER A 1 122 ? -16.019 13.034 11.480 1.00 93.88 122 SER A O 1
ATOM 1009 N N . VAL A 1 123 ? -14.565 11.332 11.225 1.00 92.12 123 VAL A N 1
ATOM 1010 C CA . VAL A 1 123 ? -15.363 10.589 10.234 1.00 92.12 123 VAL A CA 1
ATOM 1011 C C . VAL A 1 123 ? -16.316 9.591 10.901 1.00 92.12 123 VAL A C 1
ATOM 1013 O O . VAL A 1 123 ? -17.489 9.525 10.543 1.00 92.12 123 VAL A O 1
ATOM 1016 N N . HIS A 1 124 ? -15.841 8.847 11.902 1.00 89.88 124 HIS A N 1
ATOM 1017 C CA . HIS A 1 124 ? -16.548 7.703 12.498 1.00 89.88 124 HIS A CA 1
ATOM 1018 C C . HIS A 1 124 ? -17.003 7.931 13.949 1.00 89.88 124 HIS A C 1
ATOM 1020 O O . HIS A 1 124 ? -17.653 7.065 14.539 1.00 89.88 124 HIS A O 1
ATOM 1026 N N . GLY A 1 125 ? -16.674 9.074 14.560 1.00 91.62 125 GLY A N 1
ATOM 1027 C CA . GLY A 1 125 ? -17.140 9.431 15.902 1.00 91.62 125 GLY A CA 1
ATOM 1028 C C . GLY A 1 125 ? -16.724 8.420 16.975 1.00 91.62 125 GLY A C 1
ATOM 1029 O O . GLY A 1 125 ? -15.541 8.263 17.272 1.00 91.62 125 GLY A O 1
ATOM 1030 N N . CYS A 1 126 ? -17.700 7.740 17.584 1.00 89.44 126 CYS A N 1
ATOM 1031 C CA . CYS A 1 126 ? -17.472 6.806 18.691 1.00 89.44 126 CYS A CA 1
ATOM 1032 C C . CYS A 1 126 ? -16.768 5.500 18.284 1.00 89.44 126 CYS A C 1
ATOM 1034 O O . CYS A 1 126 ? -16.189 4.837 19.143 1.00 89.44 126 CYS A O 1
ATOM 1036 N N . GLU A 1 127 ? -16.774 5.131 17.000 1.00 90.38 127 GLU A N 1
ATOM 1037 C CA . GLU A 1 127 ? -16.099 3.916 16.515 1.00 90.38 127 GLU A CA 1
ATOM 1038 C C . GLU A 1 127 ? -14.606 4.129 16.228 1.00 90.38 127 GLU A C 1
ATOM 1040 O O . GLU A 1 127 ? -13.861 3.166 16.028 1.00 90.38 127 GLU A O 1
ATOM 1045 N N . ALA A 1 128 ? -14.150 5.382 16.237 1.00 89.88 128 ALA A N 1
ATOM 1046 C CA . ALA A 1 128 ? -12.804 5.762 15.837 1.00 89.88 128 ALA A CA 1
ATOM 1047 C C . ALA A 1 128 ? -11.701 5.046 16.624 1.00 89.88 128 ALA A C 1
ATOM 1049 O O . ALA A 1 128 ? -10.742 4.563 16.032 1.00 89.88 128 ALA A O 1
ATOM 1050 N N . GLU A 1 129 ? -11.840 4.932 17.947 1.00 89.88 129 GLU A N 1
ATOM 1051 C CA . GLU A 1 129 ? -10.831 4.288 18.801 1.00 89.88 129 GLU A CA 1
ATOM 1052 C C . GLU A 1 129 ? -10.726 2.782 18.546 1.00 89.88 129 GLU A C 1
ATOM 1054 O O . GLU A 1 129 ? -9.628 2.216 18.531 1.00 89.88 129 GLU A O 1
ATOM 1059 N N . ARG A 1 130 ? -11.864 2.130 18.288 1.00 90.31 130 ARG A N 1
ATOM 1060 C CA . ARG A 1 130 ? -11.903 0.718 17.907 1.00 90.31 130 ARG A CA 1
ATOM 1061 C C . ARG A 1 130 ? -11.212 0.516 16.559 1.00 90.31 130 ARG A C 1
ATOM 1063 O O . ARG A 1 130 ? -10.347 -0.354 16.451 1.00 90.31 130 ARG A O 1
ATOM 1070 N N . LYS A 1 131 ? -11.555 1.332 15.557 1.00 89.62 131 LYS A N 1
ATOM 1071 C CA . LYS A 1 131 ? -10.951 1.271 14.216 1.00 89.62 131 LYS A CA 1
ATOM 1072 C C . LYS A 1 131 ? -9.450 1.564 14.268 1.00 89.62 131 LYS A C 1
ATOM 1074 O O . LYS A 1 131 ? -8.662 0.815 13.704 1.00 89.62 131 LYS A O 1
ATOM 1079 N N . PHE A 1 132 ? -9.032 2.564 15.041 1.00 89.81 132 PHE A N 1
ATOM 1080 C CA . PHE A 1 132 ? -7.619 2.871 15.274 1.00 89.81 132 PHE A CA 1
ATOM 1081 C C . PHE A 1 132 ? -6.867 1.702 15.937 1.00 89.81 132 PHE A C 1
ATOM 1083 O O . PHE A 1 132 ? -5.755 1.355 15.534 1.00 89.81 132 PHE A O 1
ATOM 1090 N N . SER A 1 133 ? -7.487 1.034 16.913 1.00 88.44 133 SER A N 1
ATOM 1091 C CA . SER A 1 133 ? -6.913 -0.162 17.550 1.00 88.44 133 SER A CA 1
ATOM 1092 C C . SER A 1 133 ? -6.774 -1.334 16.570 1.00 88.44 133 SER A C 1
ATOM 1094 O O . SER A 1 133 ? -5.788 -2.068 16.603 1.00 88.44 133 SER A O 1
ATOM 1096 N N . SER A 1 134 ? -7.732 -1.492 15.654 1.00 87.44 134 SER A N 1
ATOM 1097 C CA . SER A 1 134 ? -7.668 -2.477 14.568 1.00 87.44 134 SER A CA 1
ATOM 1098 C C . SER A 1 134 ? -6.519 -2.171 13.596 1.00 87.44 134 SER A C 1
ATOM 1100 O O . SER A 1 134 ? -5.728 -3.067 13.293 1.00 87.44 134 SER A O 1
ATOM 1102 N N . VAL A 1 135 ? -6.348 -0.906 13.192 1.00 86.19 135 VAL A N 1
ATOM 1103 C CA . VAL A 1 135 ? -5.237 -0.470 12.329 1.00 86.19 135 VAL A CA 1
ATOM 1104 C C . VAL A 1 135 ? -3.885 -0.731 12.989 1.00 86.19 135 VAL A C 1
ATOM 1106 O O . VAL A 1 135 ? -3.007 -1.334 12.377 1.00 86.19 135 VAL A O 1
ATOM 1109 N N . THR A 1 136 ? -3.708 -0.334 14.248 1.00 83.25 136 THR A N 1
ATOM 1110 C CA . THR A 1 136 ? -2.440 -0.558 14.967 1.00 83.25 136 THR A CA 1
ATOM 1111 C C . THR A 1 136 ? -2.130 -2.049 15.148 1.00 83.25 136 THR A C 1
ATOM 1113 O O . THR A 1 136 ? -0.977 -2.456 14.989 1.00 83.25 136 THR A O 1
ATOM 1116 N N . GLY A 1 137 ? -3.145 -2.892 15.372 1.00 82.94 137 GLY A N 1
ATOM 1117 C CA . GLY A 1 137 ? -2.998 -4.351 15.345 1.00 82.94 137 GLY A CA 1
ATOM 1118 C C . GLY A 1 137 ? -2.569 -4.889 13.972 1.00 82.94 137 GLY A C 1
ATOM 1119 O O . GLY A 1 137 ? -1.658 -5.719 13.885 1.00 82.94 137 GLY A O 1
ATOM 1120 N N . ALA A 1 138 ? -3.167 -4.382 12.891 1.00 82.50 138 ALA A N 1
ATOM 1121 C CA . ALA A 1 138 ? -2.822 -4.756 11.520 1.00 82.50 138 ALA A CA 1
ATOM 1122 C C . ALA A 1 138 ? -1.392 -4.334 11.137 1.00 82.50 138 ALA A C 1
ATOM 1124 O O . ALA A 1 138 ? -0.700 -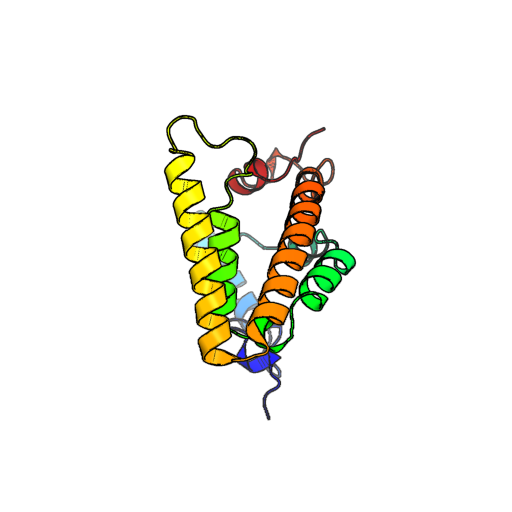5.088 10.451 1.00 82.50 138 ALA A O 1
ATOM 1125 N N . LEU A 1 139 ? -0.906 -3.189 11.629 1.00 79.12 139 LEU A N 1
ATOM 1126 C CA . LEU A 1 139 ? 0.482 -2.745 11.439 1.00 79.12 139 LEU A CA 1
ATOM 1127 C C . LEU A 1 139 ? 1.498 -3.722 12.051 1.00 79.12 139 LEU A C 1
ATOM 1129 O O . LEU A 1 139 ? 2.549 -3.978 11.458 1.00 79.12 139 LEU A O 1
ATOM 1133 N N . GLY A 1 140 ? 1.176 -4.321 13.201 1.00 78.06 140 GLY A N 1
ATOM 1134 C CA . GLY A 1 140 ? 1.995 -5.379 13.798 1.00 78.06 140 GLY A CA 1
ATOM 1135 C C . GLY A 1 140 ? 2.108 -6.610 12.894 1.00 78.06 140 GLY A C 1
ATOM 1136 O O . GLY A 1 140 ? 3.205 -7.134 12.685 1.00 78.06 140 GLY A O 1
ATOM 1137 N N . LEU A 1 141 ? 0.991 -7.028 12.289 1.00 76.19 141 LEU A N 1
ATOM 1138 C CA . LEU A 1 141 ? 0.975 -8.112 11.304 1.00 76.19 141 LEU A CA 1
ATOM 1139 C C . LEU A 1 141 ? 1.747 -7.728 10.034 1.00 76.19 141 LEU A C 1
ATOM 1141 O O . LEU A 1 141 ? 2.547 -8.529 9.555 1.00 76.19 141 LEU A O 1
ATOM 1145 N N . LEU A 1 142 ? 1.580 -6.499 9.528 1.00 75.44 142 LEU A N 1
ATOM 1146 C CA . LEU A 1 142 ? 2.298 -5.991 8.351 1.00 75.44 142 LEU A CA 1
ATOM 1147 C C . LEU A 1 142 ? 3.807 -6.106 8.534 1.00 75.44 142 LEU A C 1
ATOM 1149 O O . LEU A 1 142 ? 4.520 -6.559 7.638 1.00 75.44 142 LEU A O 1
ATOM 1153 N N . ARG A 1 143 ? 4.289 -5.734 9.721 1.00 75.00 143 ARG A N 1
ATOM 1154 C CA . ARG A 1 143 ? 5.702 -5.819 10.076 1.00 75.00 143 ARG A CA 1
ATOM 1155 C C . ARG A 1 1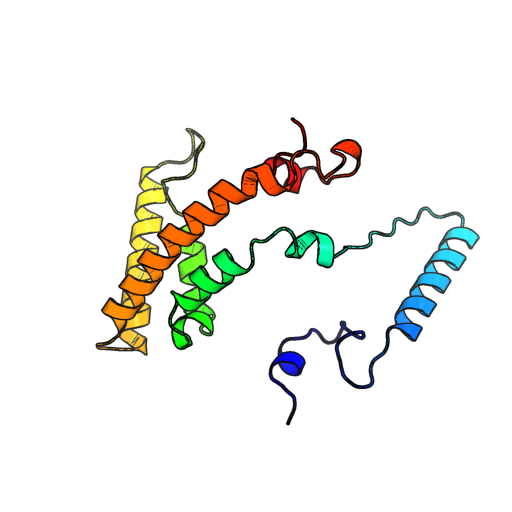43 ? 6.211 -7.257 10.030 1.00 75.00 143 ARG A C 1
ATOM 1157 O O . ARG A 1 143 ? 7.286 -7.498 9.487 1.00 75.00 143 ARG A O 1
ATOM 1164 N N . GLN A 1 144 ? 5.436 -8.208 10.546 1.00 72.50 144 GLN A N 1
ATOM 1165 C CA . GLN A 1 144 ? 5.793 -9.626 10.503 1.00 72.50 144 GLN A CA 1
ATOM 1166 C C . GLN A 1 144 ? 5.858 -10.150 9.058 1.00 72.50 144 GLN A C 1
ATOM 1168 O O . GLN A 1 144 ? 6.810 -10.846 8.698 1.00 72.50 144 GLN A O 1
ATOM 1173 N N . VAL A 1 145 ? 4.881 -9.791 8.217 1.00 70.38 145 VAL A N 1
ATOM 1174 C CA . VAL A 1 145 ? 4.868 -10.162 6.791 1.00 70.38 145 VAL A CA 1
ATOM 1175 C C . VAL A 1 145 ? 6.077 -9.572 6.072 1.00 70.38 145 VAL A C 1
ATOM 1177 O O . VAL A 1 145 ? 6.806 -10.307 5.404 1.00 70.38 145 VAL A O 1
ATOM 1180 N N . SER A 1 146 ? 6.336 -8.277 6.273 1.00 71.06 146 SER A N 1
ATOM 1181 C CA . SER A 1 146 ? 7.464 -7.563 5.670 1.00 71.06 146 SER A CA 1
ATOM 1182 C C . SER A 1 146 ? 8.804 -8.212 6.033 1.00 71.06 146 SER A C 1
ATOM 1184 O O . SER A 1 146 ? 9.595 -8.510 5.140 1.00 71.06 146 SER A O 1
ATOM 1186 N N . GLN A 1 147 ? 9.028 -8.554 7.305 1.00 71.44 147 GLN A N 1
ATOM 1187 C CA . GLN A 1 147 ? 10.247 -9.251 7.735 1.00 71.44 147 GLN A CA 1
ATOM 1188 C C . GLN A 1 147 ? 10.411 -10.627 7.074 1.00 71.44 147 GLN A C 1
ATOM 1190 O O . GLN A 1 147 ? 11.519 -10.981 6.676 1.00 71.44 147 GLN A O 1
ATOM 1195 N N . SER A 1 148 ? 9.322 -11.387 6.911 1.00 67.88 148 SER A N 1
ATOM 1196 C CA . SER A 1 148 ? 9.367 -12.689 6.227 1.00 67.88 148 SER A CA 1
ATOM 1197 C C . SER A 1 148 ? 9.549 -12.586 4.708 1.00 67.88 148 SER A C 1
ATOM 1199 O O . SER A 1 148 ? 10.003 -13.539 4.083 1.00 67.88 148 SER A O 1
ATOM 1201 N N . SER A 1 149 ? 9.238 -11.430 4.115 1.00 67.19 149 SER A N 1
ATOM 1202 C CA . SER A 1 149 ? 9.341 -11.214 2.669 1.00 67.19 149 SER A CA 1
ATOM 1203 C C . SER A 1 149 ? 10.770 -10.945 2.180 1.00 67.19 149 SER A C 1
ATOM 1205 O O . SER A 1 149 ? 11.040 -11.101 0.998 1.00 67.19 149 SER A O 1
ATOM 1207 N N . VAL A 1 150 ? 11.721 -10.612 3.061 1.00 70.38 150 VAL A N 1
ATOM 1208 C CA . VAL A 1 150 ? 13.106 -10.269 2.670 1.00 70.38 150 VAL A CA 1
ATOM 1209 C C . VAL A 1 150 ? 13.828 -11.426 1.963 1.00 70.38 150 VAL A C 1
ATOM 1211 O O . VAL A 1 150 ? 14.649 -11.194 1.081 1.00 70.38 150 VAL A O 1
ATOM 1214 N N . THR A 1 151 ? 13.535 -12.677 2.321 1.00 71.75 151 THR A N 1
ATOM 1215 C CA . THR A 1 151 ? 14.170 -13.880 1.741 1.00 71.75 151 THR A CA 1
ATOM 1216 C C . THR A 1 151 ? 13.352 -14.513 0.620 1.00 71.75 151 THR A C 1
ATOM 1218 O O . THR A 1 151 ? 13.645 -15.619 0.181 1.00 71.75 151 THR A O 1
ATOM 1221 N N . LEU A 1 152 ? 12.299 -13.839 0.174 1.00 70.25 152 LEU A N 1
ATOM 1222 C CA . LEU A 1 152 ? 11.313 -14.391 -0.744 1.00 70.25 152 LEU A CA 1
ATOM 1223 C C . LEU A 1 152 ? 11.890 -14.749 -2.120 1.00 70.25 152 LEU A C 1
ATOM 1225 O O . LEU A 1 152 ? 11.473 -15.725 -2.739 1.00 70.25 152 LEU A O 1
ATOM 1229 N N . PHE A 1 153 ? 12.881 -13.982 -2.571 1.00 68.06 153 PHE A N 1
ATOM 1230 C CA . PHE A 1 153 ? 13.545 -14.178 -3.858 1.00 68.06 153 PHE A CA 1
ATOM 1231 C C . PHE A 1 153 ? 14.887 -14.920 -3.746 1.00 68.06 153 PHE A C 1
ATOM 1233 O O . PHE A 1 153 ? 15.645 -15.010 -4.715 1.00 68.06 153 PHE A O 1
ATOM 1240 N N . MET A 1 154 ? 15.191 -15.463 -2.564 1.00 71.00 154 MET A N 1
ATOM 1241 C CA . MET A 1 154 ? 16.465 -16.115 -2.282 1.00 71.00 154 MET A CA 1
ATOM 1242 C C . MET A 1 154 ? 16.527 -17.456 -3.020 1.00 71.00 154 MET A C 1
ATOM 1244 O O . MET A 1 154 ? 15.681 -18.323 -2.810 1.00 71.00 154 MET A O 1
ATOM 1248 N N . GLY A 1 155 ? 17.493 -17.609 -3.930 1.00 67.50 155 GLY A N 1
ATOM 1249 C CA . GLY A 1 155 ? 17.656 -18.823 -4.740 1.00 67.50 155 GLY A CA 1
ATOM 1250 C C . GLY A 1 155 ? 16.616 -19.015 -5.856 1.00 67.50 155 GLY A C 1
ATOM 1251 O O . GLY A 1 155 ? 16.706 -19.986 -6.604 1.00 67.50 155 GLY A O 1
ATOM 1252 N N . THR A 1 156 ? 15.648 -18.103 -6.009 1.00 69.50 156 THR A N 1
ATOM 1253 C CA . THR A 1 156 ? 14.597 -18.182 -7.047 1.00 69.50 156 THR A CA 1
ATOM 1254 C C . THR A 1 156 ? 14.809 -17.202 -8.202 1.00 69.50 156 THR A C 1
ATOM 1256 O O . THR A 1 156 ? 14.195 -17.354 -9.261 1.00 69.50 156 THR A O 1
ATOM 1259 N N . VAL A 1 157 ? 15.693 -16.214 -8.027 1.00 68.81 157 VAL A N 1
ATOM 1260 C CA . VAL A 1 157 ? 15.977 -15.164 -9.013 1.00 68.81 157 VAL A CA 1
ATOM 1261 C C . VAL A 1 157 ? 17.474 -15.102 -9.296 1.00 68.81 157 VAL A C 1
ATOM 1263 O O . VAL A 1 157 ? 18.277 -15.031 -8.371 1.00 68.81 157 VAL A O 1
ATOM 1266 N N . ASN A 1 158 ? 17.850 -15.094 -10.580 1.00 71.75 158 ASN A N 1
ATOM 1267 C CA . ASN A 1 158 ? 19.232 -14.867 -10.997 1.00 71.75 158 ASN A CA 1
ATOM 1268 C C . ASN A 1 158 ? 19.642 -13.419 -10.650 1.00 71.75 158 ASN A C 1
ATOM 1270 O O . ASN A 1 158 ? 19.086 -12.488 -11.239 1.00 71.75 158 ASN A O 1
ATOM 1274 N N . PRO A 1 159 ? 20.621 -13.190 -9.753 1.00 69.62 159 PRO A N 1
ATOM 1275 C CA . PRO A 1 159 ? 21.006 -11.840 -9.345 1.00 69.62 159 PRO A CA 1
ATOM 1276 C C . PRO A 1 159 ? 21.537 -10.982 -10.500 1.00 69.62 159 PRO A C 1
ATOM 1278 O O . PRO A 1 159 ? 21.420 -9.762 -10.446 1.00 69.62 159 PRO A O 1
ATOM 1281 N N . ALA A 1 160 ? 22.100 -11.601 -11.545 1.00 70.12 160 ALA A N 1
ATOM 1282 C CA . ALA A 1 160 ? 22.627 -10.898 -12.717 1.00 70.12 160 ALA A CA 1
ATOM 1283 C C . ALA A 1 160 ? 21.531 -10.334 -13.641 1.00 70.12 160 ALA A C 1
ATOM 1285 O O . ALA A 1 160 ? 21.810 -9.462 -14.458 1.00 70.12 160 ALA A O 1
ATOM 1286 N N . GLU A 1 161 ? 20.299 -10.829 -13.514 1.00 70.88 161 GLU A N 1
ATOM 1287 C CA . GLU A 1 161 ? 19.140 -10.409 -14.315 1.00 70.88 161 GLU A CA 1
ATOM 1288 C C . GLU A 1 161 ? 18.147 -9.561 -13.505 1.00 70.88 161 GLU A C 1
ATOM 1290 O O . GLU A 1 161 ? 17.168 -9.058 -14.052 1.00 70.88 161 GLU A O 1
ATOM 1295 N N . ALA A 1 162 ? 18.384 -9.408 -12.199 1.00 62.50 162 ALA A N 1
ATOM 1296 C CA . ALA A 1 162 ? 17.534 -8.641 -11.302 1.00 62.50 162 ALA A CA 1
ATOM 1297 C C . ALA A 1 162 ? 18.039 -7.201 -11.133 1.00 62.50 162 ALA A C 1
ATOM 1299 O O . ALA A 1 162 ? 19.226 -6.964 -10.901 1.00 62.50 162 ALA A O 1
ATOM 1300 N N . GLU A 1 163 ? 17.094 -6.261 -11.208 1.00 67.50 163 GLU A N 1
ATOM 1301 C CA . GLU A 1 163 ? 17.289 -4.824 -10.995 1.00 67.50 163 GLU A CA 1
ATOM 1302 C C . GLU A 1 163 ? 17.980 -4.524 -9.658 1.00 67.50 163 GLU A C 1
ATOM 1304 O O . GLU A 1 163 ? 17.724 -5.183 -8.645 1.00 67.50 163 GLU A O 1
ATOM 1309 N N . GLU A 1 164 ? 18.834 -3.501 -9.645 1.00 69.38 164 GLU A N 1
ATOM 1310 C CA . GLU A 1 164 ? 19.651 -3.158 -8.475 1.00 69.38 164 GLU A CA 1
ATOM 1311 C C . GLU A 1 164 ? 18.788 -2.740 -7.278 1.00 69.38 164 GLU A C 1
ATOM 1313 O O . GLU A 1 164 ? 18.985 -3.248 -6.177 1.00 69.38 164 GLU A O 1
ATOM 1318 N N . LEU A 1 165 ? 17.771 -1.900 -7.502 1.00 64.81 165 LEU A N 1
ATOM 1319 C CA . LEU A 1 165 ? 16.951 -1.344 -6.423 1.00 64.81 165 LEU A CA 1
ATOM 1320 C C . LEU A 1 165 ? 16.124 -2.412 -5.672 1.00 64.81 165 LEU A C 1
ATOM 1322 O O . LEU A 1 165 ? 16.195 -2.454 -4.446 1.00 64.81 165 LEU A O 1
ATOM 1326 N N . PRO A 1 166 ? 15.377 -3.331 -6.321 1.00 68.12 166 PRO A N 1
ATOM 1327 C CA . PRO A 1 166 ? 14.705 -4.422 -5.608 1.00 68.12 166 PRO A CA 1
ATOM 1328 C C . PRO A 1 166 ? 15.665 -5.354 -4.860 1.00 68.12 166 PRO A C 1
ATOM 1330 O O . PRO A 1 166 ? 15.308 -5.872 -3.800 1.00 68.12 166 PRO A O 1
ATOM 1333 N N . ARG A 1 167 ? 16.887 -5.554 -5.371 1.00 66.88 167 ARG A N 1
ATOM 1334 C CA . ARG A 1 167 ? 17.911 -6.385 -4.716 1.00 66.88 167 ARG A CA 1
ATOM 1335 C C . ARG A 1 167 ? 18.433 -5.786 -3.407 1.00 66.88 167 ARG A C 1
ATOM 1337 O O . ARG A 1 167 ? 18.997 -6.527 -2.605 1.00 66.88 167 ARG A O 1
ATOM 1344 N N . GLU A 1 168 ? 18.229 -4.492 -3.163 1.00 70.12 168 GLU A N 1
ATOM 1345 C CA . GLU A 1 168 ? 18.532 -3.866 -1.868 1.00 70.12 168 GLU A CA 1
ATOM 1346 C C . GLU A 1 168 ? 17.539 -4.286 -0.773 1.00 70.12 168 GLU A C 1
ATOM 1348 O O . GLU A 1 168 ? 17.906 -4.387 0.398 1.00 70.12 168 GLU A O 1
ATOM 1353 N N . PHE A 1 169 ? 16.288 -4.572 -1.148 1.00 68.50 169 PHE A N 1
ATOM 1354 C CA . PHE A 1 169 ? 15.221 -4.950 -0.216 1.00 68.50 169 PHE A CA 1
ATOM 1355 C C . PHE A 1 169 ? 15.030 -6.466 -0.108 1.00 68.50 169 PHE A C 1
ATOM 1357 O O . PHE A 1 169 ? 14.663 -6.968 0.957 1.00 68.50 169 PHE A O 1
ATOM 1364 N N . PHE A 1 170 ? 15.293 -7.200 -1.192 1.00 73.06 170 PHE A N 1
ATOM 1365 C CA . PHE A 1 170 ? 15.087 -8.640 -1.282 1.00 73.06 170 PHE A CA 1
ATOM 1366 C C . PHE A 1 170 ? 16.393 -9.388 -1.541 1.00 73.06 170 PHE A C 1
ATOM 1368 O O . PHE A 1 170 ? 17.087 -9.158 -2.534 1.00 73.06 170 PHE A O 1
ATOM 1375 N N . LYS A 1 171 ? 16.704 -10.351 -0.672 1.00 74.12 171 LYS A N 1
ATOM 1376 C CA . LYS A 1 171 ? 17.868 -11.222 -0.837 1.00 74.12 171 LYS A CA 1
ATOM 1377 C C . LYS A 1 171 ? 17.645 -12.161 -2.016 1.00 74.12 171 LYS A C 1
ATOM 1379 O O . LYS A 1 171 ? 16.628 -12.843 -2.081 1.00 74.12 171 LYS A O 1
ATOM 1384 N N . THR A 1 172 ? 18.616 -12.196 -2.922 1.00 63.94 172 THR A N 1
ATOM 1385 C CA . THR A 1 172 ? 18.580 -13.002 -4.155 1.00 63.94 172 THR A CA 1
ATOM 1386 C C . THR A 1 172 ? 19.680 -14.069 -4.214 1.00 63.94 172 THR A C 1
ATOM 1388 O O . THR A 1 172 ? 19.538 -15.036 -4.953 1.00 63.94 172 THR A O 1
ATOM 1391 N N . ALA A 1 173 ? 20.732 -13.957 -3.394 1.00 64.56 173 ALA A N 1
ATOM 1392 C CA . ALA A 1 173 ? 21.808 -14.945 -3.257 1.00 64.56 173 ALA A CA 1
ATOM 1393 C C . ALA A 1 173 ? 21.757 -15.641 -1.881 1.00 64.56 173 ALA A C 1
ATOM 1395 O O . ALA A 1 173 ? 21.273 -15.034 -0.922 1.00 64.56 173 ALA A O 1
ATOM 1396 N N . GLU A 1 174 ? 22.230 -16.893 -1.813 1.00 54.31 174 GLU A N 1
ATOM 1397 C CA . GLU A 1 174 ? 22.405 -17.669 -0.565 1.00 54.31 174 GLU A CA 1
ATOM 1398 C C . GLU A 1 174 ? 23.479 -17.079 0.361 1.00 54.31 174 GLU A C 1
ATOM 1400 O O . GLU A 1 174 ? 24.522 -16.606 -0.152 1.00 54.31 174 GLU A O 1
#

Foldseek 3Di:
DDPPVVVPDDPPDQVPDPPGDCVVVVVVVVVVVVVCVVVVHDDDDDDDDVCVVPVLQPVVLVVVLLVLADPVCSPDPVSVVLLVQLLVLDLPDDDPDPPPDSVVSVVSNVVSLVVSLVVLCVVPNPCSVVNSVSSVVSVVSVVVSLVVSQASQDCVDDPVPDDPVVCVRHPNYD

Secondary structure (DSSP, 8-state):
---HHHHHS-TT--TTSTT--SHHHHHHHHHHHHHHHHTT---------HHHHHTTS-HHHHHHHHHHS-HHHHS-HHHHHHHHHHHHT-TT-TT--TTS-HHHHHHHHHHHHHHHHHHHHHHHGGGHHHHHHHHHHHHHHHHHHHHHHTTTTTTTS-TTTS-HHHHHHS----

Radius of gyration: 21.72 Å; chains: 1; bounding box: 47×32×59 Å

InterPro domains:
  IPR035500 Nuclear hormone receptor-like domain superfamily [G3DSA:1.10.565.10] (26-173)
  IPR035500 Nuclear hormone receptor-like domain superfamily [SSF48508] (85-170)